Protein AF-A0A0F9K9B0-F1 (afdb_monomer_lite)

Secondary structure (DSSP, 8-state):
-PPPPHHHHHHHHSTT-TTHHHHHHHHHHHHHHSSPPPHHHHHHHHHTTGGGTT-S-SSSTTGGGTHHHHHHHHHHHH-HHHHHHHHTTSHHHHHHTT-PPPTTHHHHHHHHHHS-HHHHHHHHHHHTHHHHHHH-HHHHTTS-TT--HHHHHHHHHHHHHHHHHHS-TT--------

Organism: NCBI:txid412755

Structure (mmCIF, N/CA/C/O backbone):
data_AF-A0A0F9K9B0-F1
#
_entry.id   AF-A0A0F9K9B0-F1
#
loop_
_atom_site.group_PDB
_atom_site.id
_atom_site.type_symbol
_atom_site.label_atom_id
_atom_site.label_alt_id
_atom_site.label_comp_id
_atom_site.label_asym_id
_atom_site.label_entity_id
_atom_site.label_seq_id
_atom_site.pdbx_PDB_ins_code
_atom_site.Cartn_x
_atom_site.Cartn_y
_atom_site.Cartn_z
_atom_site.occupancy
_atom_site.B_iso_or_equiv
_atom_site.auth_seq_id
_atom_site.auth_comp_id
_atom_site.auth_asym_id
_atom_site.auth_atom_id
_atom_site.pdbx_PDB_model_num
ATOM 1 N N . MET A 1 1 ? -8.462 6.550 -30.188 1.00 41.06 1 MET A N 1
ATOM 2 C CA . MET A 1 1 ? -8.614 5.734 -28.962 1.00 41.06 1 MET A CA 1
ATOM 3 C C . MET A 1 1 ? -7.847 6.427 -27.851 1.00 41.06 1 MET A C 1
ATOM 5 O O . MET A 1 1 ? -6.660 6.661 -28.027 1.00 41.06 1 MET A O 1
ATOM 9 N N . GLY A 1 2 ? -8.513 6.859 -26.778 1.00 54.03 2 GLY A N 1
ATOM 10 C CA . GLY A 1 2 ? -7.826 7.525 -25.668 1.00 54.03 2 GLY A CA 1
ATOM 11 C C . GLY A 1 2 ? -6.887 6.548 -24.963 1.00 54.03 2 GLY A C 1
ATOM 12 O O . GLY A 1 2 ? -7.304 5.444 -24.620 1.00 54.03 2 GLY A O 1
ATOM 13 N N . VAL A 1 3 ? -5.626 6.935 -24.770 1.00 79.81 3 VAL A N 1
ATOM 14 C CA . VAL A 1 3 ? -4.674 6.150 -23.976 1.00 79.81 3 VAL A CA 1
ATOM 15 C C . VAL A 1 3 ? -5.216 6.063 -22.547 1.00 79.81 3 VAL A C 1
ATOM 17 O O . VAL A 1 3 ? -5.486 7.087 -21.918 1.00 79.81 3 VAL A O 1
ATOM 20 N N . MET A 1 4 ? -5.420 4.843 -22.044 1.00 86.12 4 MET A N 1
ATOM 21 C CA . MET A 1 4 ? -5.882 4.608 -20.674 1.00 86.12 4 MET A CA 1
ATOM 22 C C . MET A 1 4 ? -4.921 5.269 -19.674 1.00 86.12 4 MET A C 1
ATOM 24 O O . MET A 1 4 ? -3.704 5.126 -19.797 1.00 86.12 4 MET A O 1
ATOM 28 N N . ARG A 1 5 ? -5.457 5.995 -18.687 1.00 93.75 5 ARG A N 1
ATOM 29 C CA . ARG A 1 5 ? -4.660 6.671 -17.648 1.00 93.75 5 ARG A CA 1
ATOM 30 C C . ARG A 1 5 ? -3.983 5.650 -16.729 1.00 93.75 5 ARG A C 1
ATOM 32 O O . ARG A 1 5 ? -4.571 4.600 -16.464 1.00 93.75 5 ARG A O 1
ATOM 39 N N . ILE A 1 6 ? -2.790 5.964 -16.219 1.00 93.88 6 ILE A N 1
ATOM 40 C CA . ILE A 1 6 ? -1.994 5.048 -15.380 1.00 93.88 6 ILE A CA 1
ATOM 41 C C . ILE A 1 6 ? -2.754 4.575 -14.134 1.00 93.88 6 ILE A C 1
ATOM 43 O O . ILE A 1 6 ? -2.716 3.393 -13.807 1.00 93.88 6 ILE A O 1
ATOM 47 N N . GLY A 1 7 ? -3.568 5.441 -13.526 1.00 94.62 7 GLY A N 1
ATOM 48 C CA . GLY A 1 7 ? -4.415 5.079 -12.395 1.00 94.62 7 GLY A CA 1
ATOM 49 C C . GLY A 1 7 ? -5.512 4.054 -12.728 1.00 94.62 7 GLY A C 1
ATOM 50 O O . GLY A 1 7 ? -5.899 3.246 -11.891 1.00 94.62 7 GLY A O 1
ATOM 51 N N . THR A 1 8 ? -5.992 4.000 -13.974 1.00 96.12 8 THR A N 1
ATOM 52 C CA . THR A 1 8 ? -6.859 2.892 -14.417 1.00 96.12 8 THR A CA 1
ATOM 53 C C . THR A 1 8 ? -6.032 1.643 -14.716 1.00 96.12 8 THR A C 1
ATOM 55 O O . THR A 1 8 ? -6.436 0.542 -14.349 1.00 96.12 8 THR A O 1
ATOM 58 N N . LYS A 1 9 ? -4.855 1.800 -15.335 1.00 95.25 9 LYS A N 1
ATOM 59 C CA . LYS A 1 9 ? -3.951 0.681 -15.636 1.00 95.25 9 LYS A CA 1
ATOM 60 C C . LYS A 1 9 ? -3.543 -0.084 -14.373 1.00 95.25 9 LYS A C 1
ATOM 62 O O . LYS A 1 9 ? -3.598 -1.311 -14.390 1.00 95.25 9 LYS A O 1
ATOM 67 N N . THR A 1 10 ? -3.203 0.614 -13.282 1.00 95.19 10 THR A N 1
ATOM 68 C CA . THR A 1 10 ? -2.797 -0.037 -12.022 1.00 95.19 10 THR A CA 1
ATOM 69 C C . THR A 1 10 ? -3.897 -0.941 -11.456 1.00 95.19 10 THR A C 1
ATOM 71 O O . THR A 1 10 ? -3.626 -2.064 -11.036 1.00 95.19 10 THR A O 1
ATOM 74 N N . LEU A 1 11 ? -5.163 -0.521 -11.570 1.00 96.19 11 LEU A N 1
ATOM 75 C CA . LEU A 1 11 ? -6.321 -1.272 -11.078 1.00 96.19 11 LEU A CA 1
ATOM 76 C C . LEU A 1 11 ? -6.676 -2.489 -11.948 1.00 96.19 11 LEU A C 1
ATOM 78 O O . LEU A 1 11 ? -7.194 -3.484 -11.437 1.00 96.19 11 LEU A O 1
ATOM 82 N N . VAL A 1 12 ? -6.418 -2.434 -13.257 1.00 94.75 12 VAL A N 1
ATOM 83 C CA . VAL A 1 12 ? -6.780 -3.522 -14.183 1.00 94.75 12 VAL A CA 1
ATOM 84 C C . VAL A 1 12 ? -5.649 -4.541 -14.332 1.00 94.75 12 VAL A C 1
ATOM 86 O O . VAL A 1 12 ? -5.917 -5.742 -14.331 1.00 94.75 12 VAL A O 1
ATOM 89 N N . PHE A 1 13 ? -4.400 -4.086 -14.447 1.00 92.69 13 PHE A N 1
ATOM 90 C CA . PHE A 1 13 ? -3.245 -4.938 -14.748 1.00 92.69 13 PHE A CA 1
ATOM 91 C C . PHE A 1 13 ? -1.939 -4.507 -14.061 1.00 92.69 13 PHE A C 1
ATOM 93 O O . PHE A 1 13 ? -0.881 -4.925 -14.513 1.00 92.69 13 PHE A O 1
ATOM 100 N N . GLY A 1 14 ? -1.985 -3.710 -12.989 1.00 92.56 14 GLY A N 1
ATOM 101 C CA . GLY A 1 14 ? -0.789 -3.243 -12.277 1.00 92.56 14 GLY A CA 1
ATOM 102 C C . GLY A 1 14 ? -0.702 -3.651 -10.808 1.00 92.56 14 GLY A C 1
ATOM 103 O O . GLY A 1 14 ? -1.263 -4.666 -10.394 1.00 92.56 14 GLY A O 1
ATOM 104 N N . GLY A 1 15 ? 0.055 -2.878 -10.027 1.00 89.44 15 GLY A N 1
ATOM 105 C CA . GLY A 1 15 ? 0.361 -3.178 -8.625 1.00 89.44 15 GLY A CA 1
ATOM 106 C C . GLY A 1 15 ? -0.876 -3.232 -7.726 1.00 89.44 15 GLY A C 1
ATOM 107 O O . GLY A 1 15 ? -0.926 -4.059 -6.819 1.00 89.44 15 GLY A O 1
ATOM 108 N N . HIS A 1 16 ? -1.896 -2.428 -8.036 1.00 94.44 16 HIS A N 1
ATOM 109 C CA . HIS A 1 16 ? -3.140 -2.315 -7.267 1.00 94.44 16 HIS A CA 1
ATOM 110 C C . HIS A 1 16 ? -4.303 -3.084 -7.915 1.00 94.44 16 HIS A C 1
ATOM 112 O O . HIS A 1 16 ? -5.462 -2.672 -7.834 1.00 94.44 16 HIS A O 1
ATOM 118 N N . GLN A 1 17 ? -4.012 -4.195 -8.601 1.00 96.19 17 GLN A N 1
ATOM 119 C CA . GLN A 1 17 ? -5.027 -4.947 -9.335 1.00 96.19 17 GLN A CA 1
ATOM 120 C C . GLN A 1 17 ? -6.197 -5.358 -8.421 1.00 96.19 17 GLN A C 1
ATOM 122 O O . GLN A 1 17 ? -5.993 -5.968 -7.370 1.00 96.19 17 GLN A O 1
ATOM 127 N N . VAL A 1 18 ? -7.430 -5.057 -8.848 1.00 95.44 18 VAL A N 1
ATOM 128 C CA . VAL A 1 18 ? -8.651 -5.085 -8.008 1.00 95.44 18 VAL A CA 1
ATOM 129 C C . VAL A 1 18 ? -9.039 -6.445 -7.410 1.00 95.44 18 VAL A C 1
ATOM 131 O O . VAL A 1 18 ? -9.906 -6.492 -6.542 1.00 95.44 18 VAL A O 1
ATOM 134 N N . LEU A 1 19 ? -8.436 -7.549 -7.852 1.00 94.94 19 LEU A N 1
ATOM 135 C CA . LEU A 1 19 ? -8.651 -8.892 -7.300 1.00 94.94 19 LEU A CA 1
ATOM 136 C C . LEU A 1 19 ? -7.426 -9.380 -6.523 1.00 94.94 19 LEU A C 1
ATOM 138 O O . LEU A 1 19 ? -7.549 -9.834 -5.387 1.00 94.94 19 LEU A O 1
ATOM 142 N N . LEU A 1 20 ? -6.245 -9.292 -7.137 1.00 96.50 20 LEU A N 1
ATOM 143 C CA . LEU A 1 20 ? -5.003 -9.815 -6.582 1.00 96.50 20 LEU A CA 1
ATOM 144 C C . LEU A 1 20 ? -4.570 -9.012 -5.361 1.00 96.50 20 LEU A C 1
ATOM 146 O O . LEU A 1 20 ? -4.321 -9.606 -4.315 1.00 96.50 20 LEU A O 1
ATOM 150 N N . HIS A 1 21 ? -4.511 -7.684 -5.464 1.00 96.75 21 HIS A N 1
ATOM 151 C CA . HIS A 1 21 ? -4.016 -6.853 -4.368 1.00 96.75 21 HIS A CA 1
ATOM 152 C C . HIS A 1 21 ? -4.878 -7.009 -3.104 1.00 96.75 21 HIS A C 1
ATOM 154 O O . HIS A 1 21 ? -4.336 -7.449 -2.089 1.00 96.75 21 HIS A O 1
ATOM 160 N N . PRO A 1 22 ? -6.220 -6.850 -3.142 1.00 97.62 22 PRO A N 1
ATOM 161 C CA . PRO A 1 22 ? -7.063 -7.106 -1.972 1.00 97.62 22 PRO A CA 1
ATOM 162 C C . PRO A 1 22 ? -6.921 -8.513 -1.376 1.00 97.62 22 PRO A C 1
ATOM 164 O O . PRO A 1 22 ? -6.956 -8.667 -0.153 1.00 97.62 22 PRO A O 1
ATOM 167 N N . LEU A 1 23 ? -6.727 -9.543 -2.212 1.00 97.75 23 LEU A N 1
ATOM 168 C CA . LEU A 1 23 ? -6.485 -10.909 -1.744 1.00 97.75 23 LEU A CA 1
ATOM 169 C C . LEU A 1 23 ? -5.188 -10.988 -0.925 1.00 97.75 23 LEU A C 1
ATOM 171 O O . LEU A 1 23 ? -5.185 -11.536 0.181 1.00 97.75 23 LEU A O 1
ATOM 175 N N . PHE A 1 24 ? -4.092 -10.421 -1.435 1.00 97.62 24 PHE A N 1
ATOM 176 C CA . PHE A 1 24 ? -2.817 -10.396 -0.720 1.00 97.62 24 PHE A CA 1
ATOM 177 C C . PHE A 1 24 ? -2.857 -9.520 0.536 1.00 97.62 24 PHE A C 1
ATOM 179 O O . PHE A 1 24 ? -2.314 -9.933 1.561 1.00 97.62 24 PHE A O 1
ATOM 186 N N . VAL A 1 25 ? -3.561 -8.386 0.513 1.00 97.94 25 VAL A N 1
ATOM 187 C CA . VAL A 1 25 ? -3.783 -7.541 1.699 1.00 97.94 25 VAL A CA 1
ATOM 188 C C . VAL A 1 25 ? -4.590 -8.283 2.767 1.00 97.94 25 VAL A C 1
ATOM 190 O O . VAL A 1 25 ? -4.241 -8.240 3.946 1.00 97.94 25 VAL A O 1
ATOM 193 N N . GLY A 1 26 ? -5.619 -9.045 2.386 1.00 97.94 26 GLY A N 1
ATOM 194 C CA . GLY A 1 26 ? -6.365 -9.899 3.316 1.00 97.94 26 GLY A CA 1
ATOM 195 C C . GLY A 1 26 ? -5.500 -11.002 3.942 1.00 97.94 26 GLY A C 1
ATOM 196 O O . GLY A 1 26 ? -5.587 -11.263 5.145 1.00 97.94 26 GLY A O 1
ATOM 197 N N . MET A 1 27 ? -4.612 -11.622 3.157 1.00 97.56 27 MET A N 1
ATOM 198 C CA . MET A 1 27 ? -3.635 -12.589 3.675 1.00 97.56 27 MET A CA 1
ATOM 199 C C . MET A 1 27 ? -2.621 -11.937 4.622 1.00 97.56 27 MET A C 1
ATOM 201 O O . MET A 1 27 ? -2.297 -12.518 5.660 1.00 97.56 27 MET A O 1
ATOM 205 N N . ALA A 1 28 ? -2.138 -10.739 4.290 1.00 96.50 28 ALA A N 1
ATOM 206 C CA . ALA A 1 28 ? -1.248 -9.954 5.137 1.00 96.50 28 ALA A CA 1
ATOM 207 C C . ALA A 1 28 ? -1.918 -9.577 6.462 1.00 96.50 28 ALA A C 1
ATOM 209 O O . ALA A 1 28 ? -1.331 -9.785 7.521 1.00 96.50 28 ALA A O 1
ATOM 210 N N . TRP A 1 29 ? -3.171 -9.119 6.421 1.00 97.81 29 TRP A N 1
ATOM 211 C CA . TRP A 1 29 ? -3.969 -8.814 7.608 1.00 97.81 29 TRP A CA 1
ATOM 212 C C . TRP A 1 29 ? -4.051 -10.014 8.551 1.00 97.81 29 TRP A C 1
ATOM 214 O O . TRP A 1 29 ? -3.770 -9.890 9.741 1.00 97.81 29 TRP A O 1
ATOM 224 N N . ARG A 1 30 ? -4.371 -11.202 8.017 1.00 97.44 30 ARG A N 1
ATOM 225 C CA . ARG A 1 30 ? -4.439 -12.435 8.814 1.00 97.44 30 ARG A CA 1
ATOM 226 C C . ARG A 1 30 ? -3.100 -12.788 9.458 1.00 97.44 30 ARG A C 1
ATOM 228 O O . ARG A 1 30 ? -3.092 -13.260 10.591 1.00 97.44 30 ARG A O 1
ATOM 235 N N . ARG A 1 31 ? -1.986 -12.588 8.748 1.00 95.31 31 ARG A N 1
ATOM 236 C CA . ARG A 1 31 ? -0.641 -12.860 9.276 1.00 95.31 31 ARG A CA 1
ATOM 237 C C . ARG A 1 31 ? -0.232 -11.878 10.372 1.00 95.31 31 ARG A C 1
ATOM 239 O O . ARG A 1 31 ? 0.351 -12.316 11.351 1.00 95.31 31 ARG A O 1
ATOM 246 N N . LEU A 1 32 ? -0.553 -10.595 10.209 1.00 94.19 32 LEU A N 1
ATOM 247 C CA . LEU A 1 32 ? -0.156 -9.534 11.139 1.00 94.19 32 LEU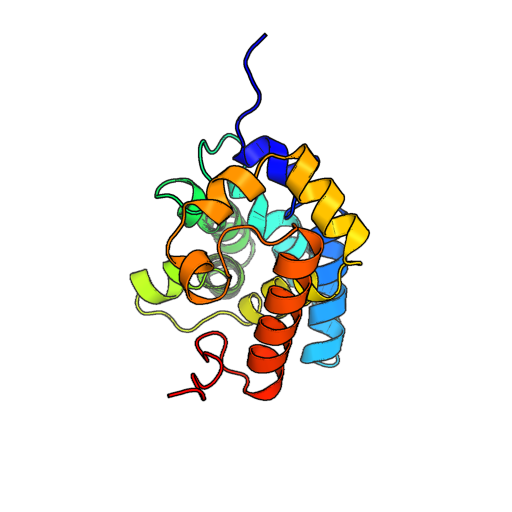 A CA 1
ATOM 248 C C . LEU A 1 32 ? -1.023 -9.484 12.398 1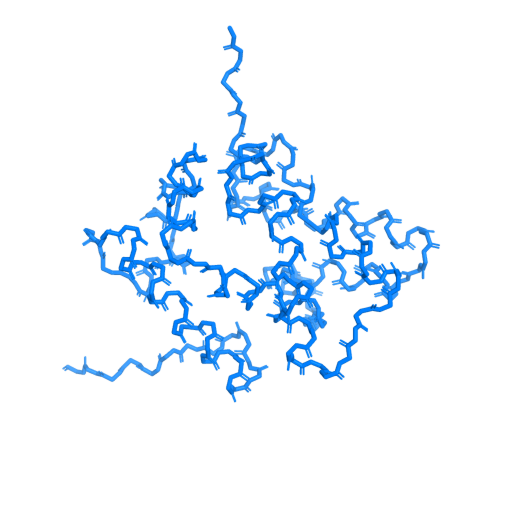.00 94.19 32 LEU A C 1
ATOM 250 O O . LEU A 1 32 ? -0.521 -9.211 13.481 1.00 94.19 32 LEU A O 1
ATOM 254 N N . TYR A 1 33 ? -2.327 -9.724 12.262 1.00 95.44 33 TYR A N 1
ATOM 255 C CA . TYR A 1 33 ? -3.286 -9.535 13.356 1.00 95.44 33 TYR A CA 1
ATOM 256 C C . TYR A 1 33 ? -3.867 -10.836 13.901 1.00 95.44 33 TYR A C 1
ATOM 258 O O . TYR A 1 33 ? -4.739 -10.794 14.766 1.00 95.44 33 TYR A O 1
ATOM 266 N N . HIS A 1 34 ? -3.421 -11.985 13.384 1.00 96.56 34 HIS A N 1
ATOM 267 C CA . HIS A 1 34 ? -3.859 -13.325 13.794 1.00 96.56 34 HIS A CA 1
ATOM 268 C C . HIS A 1 34 ? -5.385 -13.535 13.765 1.00 96.56 34 HIS A C 1
ATOM 270 O O . HIS A 1 34 ? -5.916 -14.447 14.394 1.00 96.56 34 HIS A O 1
ATOM 276 N N . CYS A 1 35 ? -6.103 -12.713 13.000 1.00 96.81 35 CYS A N 1
ATOM 277 C CA . CYS A 1 35 ? -7.548 -12.771 12.833 1.00 96.81 35 CYS A CA 1
ATOM 278 C C . CYS A 1 35 ? -7.936 -12.392 11.401 1.00 96.81 35 CYS A C 1
ATOM 280 O O . CYS A 1 35 ? -7.171 -11.757 10.674 1.00 96.81 35 CYS A O 1
ATOM 282 N N . LEU A 1 36 ? -9.128 -12.804 10.973 1.00 97.62 36 LEU A N 1
ATOM 283 C CA . LEU A 1 36 ? -9.673 -12.346 9.699 1.00 97.62 36 LEU A CA 1
ATOM 284 C C . LEU A 1 36 ? -10.206 -10.912 9.845 1.00 97.62 36 LEU A C 1
ATOM 286 O O . LEU A 1 36 ? -10.753 -10.585 10.903 1.00 97.62 36 LEU A O 1
ATOM 290 N N . PRO A 1 37 ? -10.106 -10.070 8.799 1.00 97.69 37 PRO A N 1
ATOM 291 C CA . PRO A 1 37 ? -10.833 -8.809 8.777 1.00 97.69 37 PRO A CA 1
ATOM 292 C C . PRO A 1 37 ? -12.333 -9.081 8.943 1.00 97.69 37 PRO A C 1
ATOM 294 O O . PRO A 1 37 ? -12.866 -10.035 8.376 1.00 97.69 37 PRO A O 1
ATOM 297 N N . SER A 1 38 ? -13.041 -8.232 9.681 1.00 98.31 38 SER A N 1
ATOM 298 C CA . SER A 1 38 ? -14.507 -8.235 9.680 1.00 98.31 38 SER A CA 1
ATOM 299 C C . SER A 1 38 ? -15.050 -7.985 8.270 1.00 98.31 38 SER A C 1
ATOM 301 O O . SER A 1 38 ? -14.373 -7.389 7.437 1.00 98.31 38 SER A O 1
ATOM 303 N N . TRP A 1 39 ? -16.306 -8.347 7.996 1.00 98.12 39 TRP A N 1
ATOM 304 C CA . TRP A 1 39 ? -16.902 -8.140 6.666 1.00 98.12 39 TRP A CA 1
ATOM 305 C C . TRP A 1 39 ? -16.834 -6.674 6.187 1.00 98.12 39 TRP A C 1
ATOM 307 O O . TRP A 1 39 ? -16.661 -6.415 4.999 1.00 98.12 39 TRP A O 1
ATOM 317 N N . ARG A 1 40 ? -16.901 -5.698 7.106 1.00 98.50 40 ARG A N 1
ATOM 318 C CA . ARG A 1 40 ? -16.732 -4.269 6.784 1.00 98.50 40 ARG A CA 1
ATOM 319 C C . ARG A 1 40 ? -15.282 -3.923 6.447 1.00 98.50 40 ARG A C 1
ATOM 321 O O . ARG A 1 40 ? -15.040 -3.155 5.525 1.00 98.50 40 ARG A O 1
ATOM 328 N N . GLU A 1 41 ? -14.321 -4.493 7.175 1.00 98.56 41 GLU A N 1
ATOM 329 C CA . GLU A 1 41 ? -12.894 -4.339 6.866 1.00 98.56 41 GLU A CA 1
ATOM 330 C C . GLU A 1 41 ? -12.540 -5.022 5.539 1.00 98.56 41 GLU A C 1
ATOM 332 O O . GLU A 1 41 ? -11.768 -4.457 4.774 1.00 98.56 41 GLU A O 1
ATOM 337 N N . MET A 1 42 ? -13.161 -6.159 5.203 1.00 98.44 42 MET A N 1
ATOM 338 C CA . MET A 1 42 ? -13.018 -6.788 3.884 1.00 98.44 42 MET A CA 1
ATOM 339 C C . MET A 1 42 ? -13.478 -5.854 2.760 1.00 98.44 42 MET A C 1
ATOM 341 O O . MET A 1 42 ? -12.781 -5.728 1.758 1.00 98.44 42 MET A O 1
ATOM 345 N N . VAL A 1 43 ? -14.604 -5.147 2.930 1.00 98.56 43 VAL A N 1
ATOM 346 C CA . VAL A 1 43 ? -15.036 -4.129 1.956 1.00 98.56 43 VAL A CA 1
ATOM 347 C C . VAL A 1 43 ? -14.038 -2.977 1.888 1.00 98.56 43 VAL A C 1
ATOM 349 O O . VAL A 1 43 ? -13.694 -2.554 0.789 1.00 98.56 43 VAL A O 1
ATOM 352 N N . CYS A 1 44 ? -13.537 -2.487 3.027 1.00 98.62 44 CYS A N 1
ATOM 353 C CA . CYS A 1 44 ? -12.493 -1.460 3.044 1.00 98.62 44 CYS A CA 1
ATOM 354 C C . CYS A 1 44 ? -11.248 -1.901 2.264 1.00 98.62 44 CYS A C 1
ATOM 356 O O . CYS A 1 44 ? -10.788 -1.146 1.417 1.00 98.62 44 CYS A O 1
ATOM 358 N N . ILE A 1 45 ? -10.757 -3.121 2.493 1.00 98.56 45 ILE A N 1
ATOM 359 C CA . ILE A 1 45 ? -9.626 -3.710 1.763 1.00 98.56 45 ILE A CA 1
ATOM 360 C C . ILE A 1 45 ? -9.941 -3.820 0.268 1.00 98.56 45 ILE A C 1
ATOM 362 O O . ILE A 1 45 ? -9.111 -3.466 -0.559 1.00 98.56 45 ILE A O 1
ATOM 366 N N . ALA A 1 46 ? -11.140 -4.263 -0.108 1.00 98.31 46 ALA A N 1
ATOM 367 C CA . ALA A 1 46 ? -11.490 -4.447 -1.514 1.00 98.31 46 ALA A CA 1
ATOM 368 C C . ALA A 1 46 ? -11.446 -3.143 -2.323 1.00 98.31 46 ALA A C 1
ATOM 370 O O . ALA A 1 46 ? -11.064 -3.170 -3.490 1.00 98.31 46 ALA A O 1
ATOM 371 N N . ILE A 1 47 ? -11.832 -2.015 -1.715 1.00 98.38 47 ILE A N 1
ATOM 372 C CA . ILE A 1 47 ? -12.039 -0.757 -2.445 1.00 98.38 47 ILE A CA 1
ATOM 373 C C . ILE A 1 47 ? -11.030 0.350 -2.120 1.00 98.38 47 ILE A C 1
ATOM 375 O O . ILE A 1 47 ? -11.146 1.423 -2.711 1.00 98.38 47 ILE A O 1
ATOM 379 N N . HIS A 1 48 ? -10.087 0.141 -1.188 1.00 98.38 48 HIS A N 1
ATOM 380 C CA . HIS A 1 48 ? -9.215 1.215 -0.679 1.00 98.38 48 HIS A CA 1
ATOM 381 C C . HIS A 1 48 ? -8.463 1.982 -1.778 1.00 98.38 48 HIS A C 1
ATOM 383 O O . HIS A 1 48 ? -8.373 3.207 -1.692 1.00 98.38 48 HIS A O 1
ATOM 389 N N . ASP A 1 49 ? -8.057 1.287 -2.842 1.00 97.81 49 ASP A N 1
ATOM 390 C CA . ASP A 1 49 ? -7.297 1.846 -3.966 1.00 97.81 49 ASP A CA 1
ATOM 391 C C . ASP A 1 49 ? -8.137 2.263 -5.173 1.00 97.81 49 ASP A C 1
ATOM 393 O O . ASP A 1 49 ? -7.621 2.843 -6.127 1.00 97.81 49 ASP A O 1
ATOM 397 N N . TRP A 1 50 ? -9.454 2.039 -5.167 1.00 98.06 50 TRP A N 1
ATOM 398 C CA . TRP A 1 50 ? -10.294 2.332 -6.340 1.00 98.06 50 TRP A CA 1
ATOM 399 C C . TRP A 1 50 ? -10.317 3.821 -6.712 1.00 98.06 50 TRP A C 1
ATOM 401 O O . TRP A 1 50 ? -10.677 4.178 -7.834 1.00 98.06 50 TRP A O 1
ATOM 411 N N . GLY A 1 51 ? -9.894 4.703 -5.801 1.00 97.25 51 GLY A N 1
ATOM 412 C CA . GLY A 1 51 ? -9.699 6.121 -6.088 1.00 97.25 51 GLY A CA 1
ATOM 413 C C . GLY A 1 51 ? -8.571 6.427 -7.080 1.00 97.25 51 GLY A C 1
ATOM 414 O O . GLY A 1 51 ? -8.486 7.571 -7.528 1.00 97.25 51 GLY A O 1
ATOM 415 N N . TYR A 1 52 ? -7.755 5.438 -7.469 1.00 97.38 52 TYR A N 1
ATOM 416 C CA . TYR A 1 52 ? -6.819 5.560 -8.588 1.00 97.38 52 TYR A CA 1
ATOM 417 C C . TYR A 1 52 ? -7.513 5.651 -9.948 1.00 97.38 52 TYR A C 1
ATOM 419 O O . TYR A 1 52 ? -6.908 6.113 -10.913 1.00 97.38 52 TYR A O 1
ATOM 427 N N . TRP A 1 53 ? -8.784 5.262 -10.061 1.00 97.12 53 TRP A N 1
ATOM 428 C CA . TRP A 1 53 ? -9.463 5.229 -11.351 1.00 97.12 53 TRP A CA 1
ATOM 429 C C . TRP A 1 53 ? -9.410 6.582 -12.078 1.00 97.12 53 TRP A C 1
ATOM 431 O O . TRP A 1 53 ? -9.906 7.598 -11.589 1.00 97.12 53 TRP A O 1
ATOM 441 N N . GLY A 1 54 ? -8.816 6.590 -13.275 1.00 95.25 54 GLY A N 1
ATOM 442 C CA . GLY A 1 54 ? -8.677 7.783 -14.111 1.00 95.25 54 GLY A CA 1
ATOM 443 C C . GLY A 1 54 ? -7.569 8.756 -13.692 1.00 95.25 54 GLY A C 1
ATOM 444 O O . GLY A 1 54 ? -7.399 9.773 -14.364 1.00 95.25 54 GLY A O 1
ATOM 445 N N . LYS A 1 55 ? -6.799 8.465 -12.635 1.00 95.50 55 LYS A N 1
ATOM 446 C CA . LYS A 1 55 ? -5.705 9.329 -12.172 1.00 95.50 55 LYS A CA 1
ATOM 447 C C . LYS A 1 55 ? -4.533 9.343 -13.162 1.00 95.50 55 LYS A C 1
ATOM 449 O O . LYS A 1 55 ? -4.206 8.292 -13.725 1.00 95.50 55 LYS A O 1
ATOM 454 N N . PRO A 1 56 ? -3.922 10.515 -13.420 1.00 94.50 56 PRO A N 1
ATOM 455 C CA . PRO A 1 56 ? -2.817 10.633 -14.367 1.00 94.50 56 PRO A CA 1
ATOM 456 C C . PRO A 1 56 ? -1.464 10.190 -13.794 1.00 94.50 56 PRO A C 1
ATOM 458 O O . PRO A 1 56 ? -0.543 10.007 -14.582 1.00 94.50 56 PRO A O 1
ATOM 461 N N . ASP A 1 57 ? -1.380 9.978 -12.481 1.00 92.88 57 ASP A N 1
ATOM 462 C CA . ASP A 1 57 ? -0.188 9.600 -11.717 1.00 92.88 57 ASP A CA 1
ATOM 463 C C . ASP A 1 57 ? -0.571 8.665 -10.549 1.00 92.88 57 ASP A C 1
ATOM 465 O O . ASP A 1 57 ? -1.745 8.611 -10.155 1.00 92.88 57 ASP A O 1
ATOM 469 N N . ILE A 1 58 ? 0.399 7.907 -10.026 1.00 90.81 58 ILE A N 1
ATOM 470 C CA . ILE A 1 58 ? 0.235 7.024 -8.858 1.00 90.81 58 ILE A CA 1
ATOM 471 C C . ILE A 1 58 ? 0.742 7.688 -7.576 1.00 90.81 58 ILE A C 1
ATOM 473 O O . ILE A 1 58 ? 0.075 7.629 -6.541 1.00 90.81 58 ILE A O 1
ATOM 477 N N . ASP A 1 59 ? 1.901 8.334 -7.649 1.00 86.62 59 ASP A N 1
ATOM 478 C CA . ASP A 1 59 ? 2.622 8.929 -6.524 1.00 86.62 59 ASP A CA 1
ATOM 479 C C . ASP A 1 59 ? 2.772 10.452 -6.622 1.00 86.62 59 ASP A C 1
ATOM 481 O O . ASP A 1 59 ? 3.468 11.044 -5.787 1.00 86.62 59 ASP A O 1
ATOM 485 N N . GLY A 1 60 ? 2.147 11.074 -7.623 1.00 87.88 60 GLY A N 1
ATOM 486 C CA . GLY A 1 60 ? 2.001 12.521 -7.733 1.00 87.88 60 GLY A CA 1
ATOM 487 C C . GLY A 1 60 ? 0.794 13.057 -6.954 1.00 87.88 60 GLY A C 1
ATOM 488 O O . GLY A 1 60 ? 0.106 12.343 -6.220 1.00 87.88 60 GLY A O 1
ATOM 489 N N . GLU A 1 61 ? 0.518 14.350 -7.127 1.00 90.44 61 GLU A N 1
ATOM 490 C CA . GLU A 1 61 ? -0.489 15.075 -6.341 1.00 90.44 61 GLU A CA 1
ATOM 491 C C . GLU A 1 61 ? -1.901 14.471 -6.447 1.00 90.44 61 GLU A C 1
ATOM 493 O O . GLU A 1 61 ? -2.672 14.497 -5.480 1.00 90.44 61 GLU A O 1
ATOM 498 N N . GLN A 1 62 ? -2.280 13.931 -7.613 1.00 92.31 62 GLN A N 1
ATOM 499 C CA . GLN A 1 62 ? -3.624 13.386 -7.801 1.00 92.31 62 GLN A CA 1
ATOM 500 C C . GLN A 1 62 ? -3.733 11.938 -7.331 1.00 92.31 62 GLN A C 1
ATOM 502 O O . GLN A 1 62 ? -4.792 11.567 -6.800 1.00 92.31 62 GLN A O 1
ATOM 507 N N . GLY A 1 63 ? -2.690 11.139 -7.551 1.00 91.50 63 GLY A N 1
ATOM 508 C CA . GLY A 1 63 ? -2.569 9.745 -7.142 1.00 91.50 63 GLY A CA 1
ATOM 509 C C . GLY A 1 63 ? -2.505 9.601 -5.627 1.00 91.50 63 GLY A C 1
ATOM 510 O O . GLY A 1 63 ? -3.200 8.759 -5.065 1.00 91.50 63 GLY A O 1
ATOM 511 N N . GLU A 1 64 ? -1.821 10.506 -4.926 1.00 92.69 64 GLU A N 1
ATOM 512 C CA . GLU A 1 64 ? -1.768 10.533 -3.455 1.00 92.69 64 GLU A CA 1
ATOM 513 C C . GLU A 1 64 ? -3.146 10.697 -2.788 1.00 92.69 64 GLU A C 1
ATOM 515 O O . GLU A 1 64 ? -3.335 10.321 -1.629 1.00 92.69 64 GLU A O 1
ATOM 520 N N . GLN A 1 65 ? -4.136 11.215 -3.521 1.00 94.50 65 GLN A N 1
ATOM 521 C CA . GLN A 1 65 ? -5.511 11.378 -3.045 1.00 94.50 65 GLN A CA 1
ATOM 522 C C . GLN A 1 65 ? -6.399 10.141 -3.260 1.00 94.50 65 GLN A C 1
ATOM 524 O O . GLN A 1 65 ? -7.581 10.188 -2.899 1.00 94.50 65 GLN A O 1
ATOM 529 N N . HIS A 1 66 ? -5.880 9.038 -3.816 1.00 96.50 66 HIS A N 1
ATOM 530 C CA . HIS A 1 66 ? -6.651 7.806 -4.036 1.00 96.50 66 HIS A CA 1
ATOM 531 C C . HIS A 1 66 ? -7.438 7.305 -2.804 1.00 96.50 66 HIS A C 1
ATOM 533 O O . HIS A 1 66 ? -8.582 6.877 -3.005 1.00 96.50 66 HIS A O 1
ATOM 539 N N . PRO A 1 67 ? -6.971 7.429 -1.536 1.00 97.75 67 PRO A N 1
ATOM 540 C CA . PRO A 1 67 ? -7.719 6.881 -0.404 1.00 97.75 67 PRO A CA 1
ATOM 541 C C . PRO A 1 67 ? -9.062 7.589 -0.196 1.00 97.75 67 PRO A C 1
ATOM 543 O O . PRO A 1 67 ? -10.019 7.015 0.328 1.00 97.75 67 PRO A O 1
ATOM 546 N N . MET A 1 68 ? -9.156 8.860 -0.607 1.00 97.94 68 MET A N 1
ATOM 547 C CA . MET A 1 68 ? -10.257 9.751 -0.244 1.00 97.94 68 MET A CA 1
ATOM 548 C C . MET A 1 68 ? -11.600 9.304 -0.809 1.00 97.94 68 MET A C 1
ATOM 550 O O . MET A 1 68 ? -12.630 9.498 -0.160 1.00 97.94 68 MET A O 1
ATOM 554 N N . TRP A 1 69 ? -11.621 8.717 -2.008 1.00 98.12 69 TRP A N 1
ATOM 555 C CA . TRP A 1 69 ? -12.870 8.245 -2.605 1.00 98.12 69 TRP A CA 1
ATOM 556 C C . TRP A 1 69 ? -13.497 7.137 -1.754 1.00 98.12 69 TRP A C 1
ATOM 558 O O . TRP A 1 69 ? -14.668 7.229 -1.367 1.00 98.12 69 TRP A O 1
ATOM 568 N N . ALA A 1 70 ? -12.695 6.130 -1.409 1.00 98.19 70 ALA A N 1
ATOM 569 C CA . ALA A 1 70 ? -13.127 4.985 -0.627 1.00 98.19 70 ALA A CA 1
ATOM 570 C C . ALA A 1 70 ? -13.428 5.389 0.820 1.00 98.19 70 ALA A C 1
ATOM 572 O O . ALA A 1 70 ? -14.516 5.091 1.318 1.00 98.19 70 ALA A O 1
ATOM 573 N N . ALA A 1 71 ? -12.541 6.165 1.453 1.00 98.44 71 ALA A N 1
ATOM 574 C CA . ALA A 1 71 ? -12.723 6.690 2.805 1.00 98.44 71 ALA A CA 1
ATOM 575 C C . ALA A 1 71 ? -14.044 7.452 2.960 1.00 98.44 71 ALA A C 1
ATOM 577 O O . ALA A 1 71 ? -14.818 7.171 3.877 1.00 98.44 71 ALA A O 1
ATOM 578 N N . LYS A 1 72 ? -14.373 8.356 2.026 1.00 98.50 72 LYS A N 1
ATOM 579 C CA . LYS A 1 72 ? -15.648 9.095 2.041 1.00 98.50 72 LYS A CA 1
ATOM 580 C C . LYS A 1 72 ? -16.869 8.187 1.888 1.00 98.50 72 LYS A C 1
ATOM 582 O O . LYS A 1 72 ? -17.941 8.545 2.374 1.00 98.50 72 LYS A O 1
ATOM 587 N N . LYS A 1 73 ? -16.771 7.060 1.175 1.00 98.56 73 LYS A N 1
ATOM 588 C CA . LYS A 1 73 ? -17.885 6.104 1.042 1.00 98.56 73 LYS A CA 1
ATOM 589 C C . LYS A 1 73 ? -18.074 5.292 2.316 1.00 98.56 73 LYS A C 1
ATOM 591 O O . LYS A 1 73 ? -19.149 5.348 2.904 1.00 98.56 73 LYS A O 1
ATOM 596 N N . VAL A 1 74 ? -17.028 4.619 2.791 1.00 98.56 74 VAL A N 1
ATOM 597 C CA . VAL A 1 74 ? -17.123 3.777 3.996 1.00 98.56 74 VAL A CA 1
ATOM 598 C C . VAL A 1 74 ? -17.362 4.605 5.259 1.00 98.56 74 VAL A C 1
ATOM 600 O O . VAL A 1 7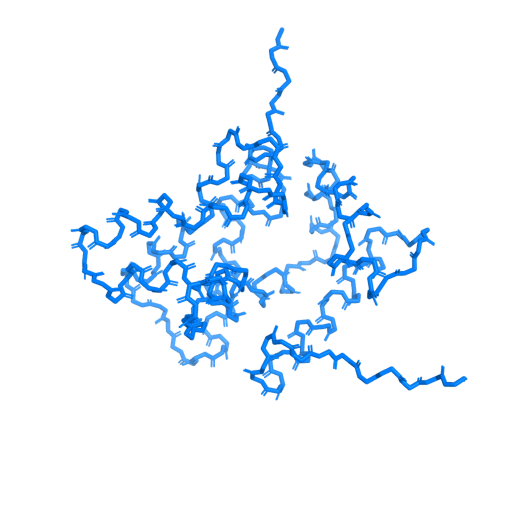4 ? -18.052 4.151 6.167 1.00 98.56 74 VAL A O 1
ATOM 603 N N . GLY A 1 75 ? -16.875 5.849 5.293 1.00 98.50 75 GLY A N 1
ATOM 604 C CA . GLY A 1 75 ? -17.168 6.812 6.350 1.00 98.50 75 GLY A CA 1
ATOM 605 C C . GLY A 1 75 ? -18.647 7.181 6.419 1.00 98.50 75 GLY A C 1
ATOM 606 O O . GLY A 1 75 ? -19.207 7.247 7.509 1.00 98.50 75 GLY A O 1
ATOM 607 N N . ARG A 1 76 ? -19.307 7.345 5.265 1.00 98.38 76 ARG A N 1
ATOM 608 C CA . ARG A 1 76 ? -20.763 7.555 5.198 1.00 98.38 76 ARG A CA 1
ATOM 609 C C . ARG A 1 76 ? -21.551 6.312 5.601 1.00 98.38 76 ARG A C 1
ATOM 611 O O . ARG A 1 76 ? -22.597 6.445 6.219 1.00 98.38 76 ARG A O 1
ATOM 618 N N . TRP A 1 77 ? -21.068 5.120 5.257 1.00 98.44 77 TRP A N 1
ATOM 619 C CA . TRP A 1 77 ? -21.772 3.872 5.564 1.00 98.44 77 TRP A CA 1
ATOM 620 C C . TRP A 1 77 ? -21.643 3.451 7.028 1.00 98.44 77 TRP A C 1
ATOM 622 O O . TRP A 1 77 ? -22.612 2.970 7.609 1.00 98.44 77 TRP A O 1
ATOM 632 N N . TRP A 1 78 ? -20.458 3.606 7.626 1.00 98.44 78 TRP A N 1
ATOM 633 C CA . TRP A 1 78 ? -20.129 2.992 8.919 1.00 98.44 78 TRP A CA 1
ATOM 634 C C . TRP A 1 78 ? -19.389 3.917 9.896 1.00 98.44 78 TRP A C 1
ATOM 636 O O . TRP A 1 78 ? -18.959 3.466 10.960 1.00 98.44 78 TRP A O 1
ATOM 646 N N . GLY A 1 79 ? -19.242 5.198 9.562 1.00 98.12 79 GLY A N 1
ATOM 647 C CA . GLY A 1 79 ? -18.705 6.226 10.450 1.00 98.12 79 GLY A CA 1
ATOM 648 C C . GLY A 1 79 ? -17.185 6.403 10.406 1.00 98.12 79 GLY A C 1
ATOM 649 O O . GLY A 1 79 ? -16.450 5.743 9.663 1.00 98.12 79 GLY A O 1
ATOM 650 N N . ALA A 1 80 ? -16.708 7.320 11.252 1.00 97.81 80 ALA A N 1
ATOM 651 C CA . ALA A 1 80 ? -15.334 7.828 11.252 1.00 97.81 80 ALA A CA 1
ATOM 652 C C . ALA A 1 80 ? -14.259 6.741 11.411 1.00 97.81 80 ALA A C 1
ATOM 654 O O . ALA A 1 80 ? -13.179 6.856 10.838 1.00 97.81 80 ALA A O 1
ATOM 655 N N . ARG A 1 81 ? -14.558 5.643 12.121 1.00 97.94 81 ARG A N 1
ATOM 656 C CA . ARG A 1 81 ? -13.622 4.517 12.269 1.00 97.94 81 ARG A CA 1
ATOM 657 C C . ARG A 1 81 ? -13.185 3.953 10.916 1.00 97.94 81 ARG A C 1
ATOM 659 O O . ARG A 1 81 ? -12.001 3.708 10.712 1.00 97.94 81 ARG A O 1
ATOM 666 N N . TYR A 1 82 ? -14.131 3.752 10.001 1.00 98.50 82 TYR A N 1
ATOM 667 C CA . TYR A 1 82 ? -13.855 3.176 8.684 1.00 98.50 82 TYR A CA 1
ATOM 668 C C . TYR A 1 82 ? -13.316 4.211 7.705 1.00 98.50 82 TYR A C 1
ATOM 670 O O . TYR A 1 82 ? -12.485 3.873 6.866 1.00 98.50 82 TYR A O 1
ATOM 678 N N . TYR A 1 83 ? -13.727 5.475 7.855 1.00 98.56 83 TYR A N 1
ATOM 679 C CA . TYR A 1 83 ? -13.068 6.581 7.168 1.00 98.56 83 TYR A CA 1
ATOM 680 C C . TYR A 1 83 ? -11.569 6.579 7.481 1.00 98.56 83 TYR A C 1
ATOM 682 O O . TYR A 1 83 ? -10.767 6.486 6.562 1.00 98.56 83 TYR A O 1
ATOM 690 N N . ASN A 1 84 ? -11.197 6.596 8.765 1.00 98.38 84 ASN A N 1
ATOM 691 C CA . ASN A 1 84 ? -9.802 6.629 9.204 1.00 98.38 84 ASN A CA 1
ATOM 692 C C . ASN A 1 84 ? -9.047 5.364 8.786 1.00 98.38 84 ASN A C 1
ATOM 694 O O . ASN A 1 84 ? -7.886 5.450 8.393 1.00 98.38 84 ASN A O 1
ATOM 698 N N . LEU A 1 85 ? -9.711 4.200 8.834 1.00 98.56 85 LEU A N 1
ATOM 699 C CA . LEU A 1 85 ? -9.145 2.936 8.365 1.00 98.56 85 LEU A CA 1
ATOM 700 C C . LEU A 1 85 ? -8.651 3.043 6.919 1.00 98.56 85 LEU A C 1
ATOM 702 O O . LEU A 1 85 ? -7.544 2.607 6.621 1.00 98.56 85 LEU A O 1
ATOM 706 N N . VAL A 1 86 ? -9.462 3.631 6.040 1.00 98.50 86 VAL A N 1
ATOM 707 C CA . VAL A 1 86 ? -9.135 3.745 4.618 1.00 98.50 86 VAL A CA 1
ATOM 708 C C . VAL A 1 86 ? -8.304 4.987 4.322 1.00 98.50 86 VAL A C 1
ATOM 710 O O . VAL A 1 86 ? -7.340 4.877 3.590 1.00 98.50 86 VAL A O 1
ATOM 713 N N . ALA A 1 87 ? -8.602 6.159 4.875 1.00 98.06 87 ALA A N 1
ATOM 714 C CA . ALA A 1 87 ? -7.855 7.380 4.570 1.00 98.06 87 ALA A CA 1
ATOM 715 C C . ALA A 1 87 ? -6.379 7.242 4.971 1.00 98.06 87 ALA A C 1
ATOM 717 O O . ALA A 1 87 ? -5.476 7.467 4.169 1.00 98.06 87 ALA A O 1
ATOM 718 N N . TYR A 1 88 ? -6.135 6.777 6.194 1.00 97.50 88 TYR A N 1
ATOM 719 C CA . TYR A 1 88 ? -4.803 6.783 6.791 1.00 97.50 88 TYR A CA 1
ATOM 720 C C . TYR A 1 88 ? -4.052 5.461 6.612 1.00 97.50 88 TYR A C 1
ATOM 722 O O . TYR A 1 88 ? -3.091 5.197 7.330 1.00 97.50 88 TYR A O 1
ATOM 730 N N . HIS A 1 89 ? -4.458 4.634 5.638 1.00 96.31 89 HIS A N 1
ATOM 731 C CA . HIS A 1 89 ? -3.581 3.577 5.125 1.00 96.31 89 HIS A CA 1
ATOM 732 C C . HIS A 1 89 ? -2.438 4.181 4.282 1.00 96.31 89 HIS A C 1
ATOM 734 O O . HIS A 1 89 ? -1.336 3.638 4.240 1.00 96.31 89 HIS A O 1
ATOM 740 N N . SER A 1 90 ? -2.689 5.334 3.644 1.00 94.19 90 SER A N 1
ATOM 741 C CA . SER A 1 90 ? -1.671 6.103 2.934 1.00 94.19 90 SER A CA 1
ATOM 742 C C . SER A 1 90 ? -0.804 6.865 3.926 1.00 94.19 90 SER A C 1
ATOM 744 O O . SER A 1 90 ? -1.273 7.745 4.653 1.00 94.19 90 SER A O 1
ATOM 746 N N . ARG A 1 91 ? 0.495 6.562 3.901 1.00 90.75 91 ARG A N 1
ATOM 747 C CA . ARG A 1 91 ? 1.511 7.257 4.699 1.00 90.75 91 ARG A CA 1
ATOM 748 C C . ARG A 1 91 ? 1.541 8.754 4.434 1.00 90.75 91 ARG A C 1
ATOM 750 O O . ARG A 1 91 ? 1.590 9.543 5.373 1.00 90.75 91 ARG A O 1
ATOM 757 N N . PHE A 1 92 ? 1.479 9.142 3.163 1.00 89.56 92 PHE A N 1
ATOM 758 C CA . PHE A 1 92 ? 1.500 10.547 2.776 1.00 89.56 92 PHE A CA 1
ATOM 759 C C . PHE A 1 92 ? 0.312 11.306 3.373 1.00 89.56 92 PHE A C 1
ATOM 761 O O . PHE A 1 92 ? 0.503 12.331 4.022 1.00 89.56 92 PHE A O 1
ATOM 768 N N . LEU A 1 93 ? -0.901 10.769 3.214 1.00 93.00 93 LEU A N 1
ATOM 769 C CA . LEU A 1 93 ? -2.109 11.426 3.706 1.00 93.00 93 LEU A CA 1
ATOM 770 C C . LEU A 1 93 ? -2.138 11.491 5.238 1.00 93.00 93 LEU A C 1
ATOM 772 O O . LEU A 1 93 ? -2.484 12.525 5.796 1.00 93.00 93 LEU A O 1
ATOM 776 N N . ALA A 1 94 ? -1.714 10.423 5.919 1.00 93.94 94 ALA A N 1
ATOM 777 C CA . ALA A 1 94 ? -1.591 10.414 7.375 1.00 93.94 94 ALA A CA 1
ATOM 778 C C . ALA A 1 94 ? -0.601 11.474 7.881 1.00 93.94 94 ALA A C 1
ATOM 780 O O . ALA A 1 94 ? -0.915 12.206 8.814 1.00 93.94 94 ALA A O 1
ATOM 781 N N . ARG A 1 95 ? 0.558 11.621 7.224 1.00 92.12 95 ARG A N 1
ATOM 782 C CA . ARG A 1 95 ? 1.541 12.661 7.558 1.00 92.12 95 ARG A CA 1
ATOM 783 C C . ARG A 1 95 ? 1.016 14.068 7.275 1.00 92.12 95 ARG A C 1
ATOM 785 O O . ARG A 1 95 ? 1.254 14.967 8.072 1.00 92.12 95 ARG A O 1
ATOM 792 N N . LYS A 1 96 ? 0.318 14.261 6.154 1.00 92.12 96 LYS A N 1
ATOM 793 C CA . LYS A 1 96 ? -0.270 15.551 5.765 1.00 92.12 96 LYS A CA 1
ATOM 794 C C . LYS A 1 96 ? -1.335 16.025 6.755 1.00 92.12 96 LYS A C 1
ATOM 796 O O . LYS A 1 96 ? -1.377 17.208 7.071 1.00 92.12 96 LYS A O 1
ATOM 801 N N . ASP A 1 97 ? -2.170 15.108 7.234 1.00 94.50 97 ASP A N 1
ATOM 802 C CA . ASP A 1 97 ? -3.288 15.409 8.134 1.00 94.50 97 ASP A CA 1
ATOM 803 C C . ASP A 1 97 ? -2.908 15.333 9.628 1.00 94.50 97 ASP A C 1
ATOM 805 O O . ASP A 1 97 ? -3.786 15.468 10.483 1.00 94.50 97 ASP A O 1
ATOM 809 N N . ASP A 1 98 ? -1.632 15.078 9.944 1.00 95.06 98 ASP A N 1
ATOM 810 C CA . ASP A 1 98 ? -1.130 14.823 11.303 1.00 95.06 98 ASP A CA 1
ATOM 811 C C . ASP A 1 98 ? -1.955 13.748 12.041 1.00 95.06 98 ASP A C 1
ATOM 813 O O . ASP A 1 98 ? -2.497 13.934 13.136 1.00 95.06 98 ASP A O 1
ATOM 817 N N . LYS A 1 99 ? -2.137 12.602 11.376 1.00 95.81 99 LYS A N 1
ATOM 818 C CA . LYS A 1 99 ? -2.891 11.454 11.887 1.00 95.81 99 LYS A CA 1
ATOM 819 C C . LYS A 1 99 ? -2.016 10.216 12.021 1.00 95.81 99 LYS A C 1
ATOM 821 O O . LYS A 1 99 ? -1.119 9.994 11.207 1.00 95.81 99 LYS A O 1
ATOM 826 N N . PRO A 1 100 ? -2.309 9.350 13.009 1.00 94.69 100 PRO A N 1
ATOM 827 C CA . PRO A 1 100 ? -1.666 8.052 13.083 1.00 94.69 100 PRO A CA 1
ATOM 828 C C . PRO A 1 100 ? -2.056 7.202 11.874 1.00 94.69 100 PRO A C 1
ATOM 830 O O . PRO A 1 100 ? -3.178 7.284 11.362 1.00 94.69 100 PRO A O 1
ATOM 833 N N . LEU A 1 101 ? -1.133 6.339 11.457 1.00 95.88 101 LEU A N 1
ATOM 834 C CA . LEU A 1 101 ? -1.410 5.365 10.414 1.00 95.88 101 LEU A CA 1
ATOM 835 C C . LEU A 1 101 ? -2.502 4.406 10.858 1.00 95.88 101 LEU A C 1
ATOM 837 O O . LEU A 1 101 ? -2.574 3.973 12.011 1.00 95.88 101 LEU A O 1
ATOM 841 N N . SER A 1 102 ? -3.362 4.060 9.914 1.00 96.75 102 SER A N 1
ATOM 842 C CA . SER A 1 102 ? -4.399 3.086 10.161 1.00 96.75 102 SER A CA 1
ATOM 843 C C . SER A 1 102 ? -3.815 1.677 10.199 1.00 96.75 102 SER A C 1
ATOM 845 O O . SER A 1 102 ? -2.791 1.373 9.583 1.00 96.75 102 SER A O 1
ATOM 847 N N . ARG A 1 103 ? -4.549 0.764 10.836 1.00 95.62 103 ARG A N 1
ATOM 848 C CA . ARG A 1 103 ? -4.247 -0.675 10.787 1.00 95.62 103 ARG A CA 1
ATOM 849 C C . ARG A 1 103 ? -4.306 -1.280 9.376 1.00 95.62 103 ARG A C 1
ATOM 851 O O . ARG A 1 103 ? -3.985 -2.442 9.216 1.00 95.62 103 ARG A O 1
ATOM 858 N N . LEU A 1 104 ? -4.766 -0.551 8.358 1.00 97.44 104 LEU A N 1
ATOM 859 C CA . LEU A 1 104 ? -4.724 -1.030 6.974 1.00 97.44 104 LEU A CA 1
ATOM 860 C C . LEU A 1 104 ? -3.364 -0.746 6.316 1.00 97.44 104 LEU A C 1
ATOM 862 O O . LEU A 1 104 ? -2.997 -1.455 5.389 1.00 97.44 104 LEU A O 1
ATOM 866 N N . CYS A 1 105 ? -2.587 0.222 6.822 1.00 95.81 105 CYS A N 1
ATOM 867 C CA . CYS A 1 105 ? -1.307 0.624 6.231 1.00 95.81 105 CYS A CA 1
ATOM 868 C C . CYS A 1 105 ? -0.308 -0.538 6.131 1.00 95.81 105 CYS A C 1
ATOM 870 O O . CYS A 1 105 ? 0.269 -0.772 5.074 1.00 95.81 105 CYS A O 1
ATOM 872 N N . LEU A 1 106 ? -0.069 -1.260 7.229 1.00 93.75 106 LEU A N 1
ATOM 873 C CA . LEU A 1 106 ? 0.929 -2.332 7.234 1.00 93.75 106 LEU A CA 1
ATOM 874 C C . LEU A 1 106 ? 0.475 -3.562 6.418 1.00 93.75 106 LEU A C 1
ATOM 876 O O . LEU A 1 106 ? 1.275 -4.048 5.618 1.00 93.75 106 LEU A O 1
ATOM 880 N N . PRO A 1 107 ? -0.788 -4.034 6.522 1.00 95.88 107 PRO A N 1
ATOM 881 C CA . PRO A 1 107 ? -1.316 -5.059 5.624 1.00 95.88 107 PRO A CA 1
ATOM 882 C C . PRO A 1 107 ? -1.263 -4.689 4.144 1.00 95.88 107 PRO A C 1
ATOM 884 O O . PRO A 1 107 ? -0.991 -5.569 3.335 1.00 95.88 107 PRO A O 1
ATOM 887 N N . ASP A 1 108 ? -1.496 -3.423 3.787 1.00 95.69 108 ASP A N 1
ATOM 888 C CA . ASP A 1 108 ? -1.374 -2.939 2.409 1.00 95.69 108 ASP A CA 1
ATOM 889 C C . ASP A 1 108 ? 0.050 -3.170 1.867 1.00 95.69 108 ASP A C 1
ATOM 891 O O . ASP A 1 108 ? 0.255 -3.910 0.901 1.00 95.69 108 ASP A O 1
ATOM 895 N N . LYS A 1 109 ? 1.070 -2.662 2.573 1.00 91.62 109 LYS A N 1
ATOM 896 C CA . LYS A 1 109 ? 2.482 -2.837 2.177 1.00 91.62 109 LYS A CA 1
ATOM 897 C C . LYS A 1 109 ? 2.920 -4.297 2.183 1.00 91.62 109 LYS A C 1
ATOM 899 O O . LYS A 1 109 ? 3.587 -4.760 1.255 1.00 91.62 109 LYS A O 1
ATOM 904 N N . TYR A 1 110 ? 2.516 -5.049 3.202 1.00 92.50 110 TYR A N 1
ATOM 905 C CA . TYR A 1 110 ? 2.871 -6.457 3.289 1.00 92.50 110 TYR A CA 1
ATOM 906 C C . TYR A 1 110 ? 2.159 -7.303 2.226 1.00 92.50 110 TYR A C 1
ATOM 908 O O . TYR A 1 110 ? 2.759 -8.230 1.685 1.00 92.50 110 TYR A O 1
ATOM 916 N N . GLY A 1 111 ? 0.919 -6.965 1.867 1.00 93.94 111 GLY A N 1
ATOM 917 C CA . GLY A 1 111 ? 0.180 -7.612 0.786 1.00 93.94 111 GLY A CA 1
ATOM 918 C C . GLY A 1 111 ? 0.957 -7.548 -0.524 1.00 93.94 111 GLY A C 1
ATOM 919 O O . GLY A 1 111 ? 1.216 -8.582 -1.142 1.00 93.94 111 GLY A O 1
ATOM 920 N N . VAL A 1 112 ? 1.458 -6.363 -0.874 1.00 90.19 112 VAL A N 1
ATOM 921 C CA . VAL A 1 112 ? 2.349 -6.204 -2.025 1.00 90.19 112 VAL A CA 1
ATOM 922 C C . VAL A 1 112 ? 3.563 -7.133 -1.888 1.00 90.19 112 VAL A C 1
ATOM 924 O O . VAL A 1 112 ? 3.808 -7.942 -2.778 1.00 90.19 112 VAL A O 1
ATOM 927 N N . ALA A 1 113 ? 4.282 -7.117 -0.760 1.00 89.81 113 ALA A N 1
ATOM 928 C CA . ALA A 1 113 ? 5.477 -7.948 -0.560 1.00 89.81 113 ALA A CA 1
ATOM 929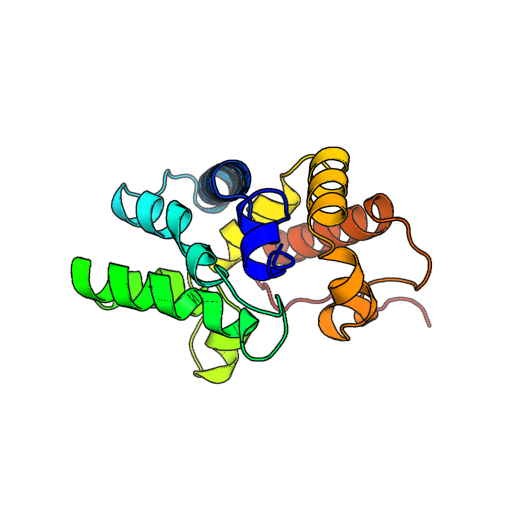 C C . ALA A 1 113 ? 5.227 -9.475 -0.605 1.00 89.81 113 ALA A C 1
ATOM 931 O O . ALA A 1 113 ? 6.117 -10.244 -0.998 1.00 89.81 113 ALA A O 1
ATOM 932 N N . LEU A 1 114 ? 4.023 -9.932 -0.252 1.00 93.31 114 LEU A N 1
ATOM 933 C CA . LEU A 1 114 ? 3.618 -11.338 -0.341 1.00 93.31 114 LEU A CA 1
ATOM 934 C C . LEU A 1 114 ? 3.426 -11.821 -1.784 1.00 93.31 114 LEU A C 1
ATOM 936 O O . LE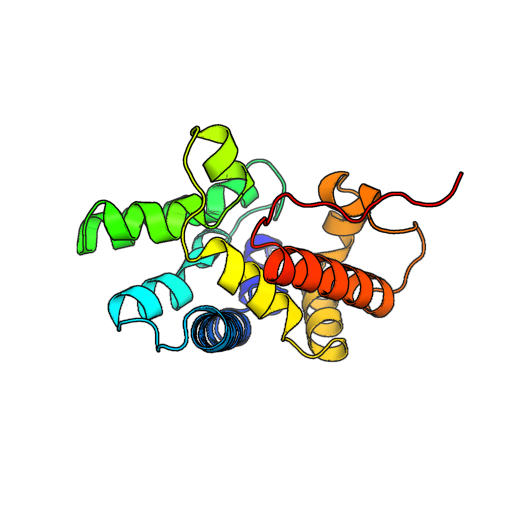U A 1 114 ? 3.553 -13.020 -2.042 1.00 93.31 114 LEU A O 1
ATOM 940 N N . MET A 1 115 ? 3.152 -10.923 -2.732 1.00 93.19 115 MET A N 1
ATOM 941 C CA . MET A 1 115 ? 2.942 -11.295 -4.129 1.00 93.19 115 MET A CA 1
ATOM 942 C C . MET A 1 115 ? 4.213 -11.920 -4.738 1.00 93.19 115 MET A C 1
ATOM 944 O O . MET A 1 115 ? 5.317 -11.411 -4.511 1.00 93.19 115 MET A O 1
ATOM 948 N N . PRO A 1 116 ? 4.126 -13.012 -5.526 1.00 93.75 116 PRO A N 1
ATOM 949 C CA . PRO A 1 116 ? 5.293 -13.582 -6.195 1.00 93.75 116 PRO A CA 1
ATOM 950 C C . PRO A 1 116 ? 6.049 -12.539 -7.026 1.00 93.75 116 PRO A C 1
ATOM 952 O O . PRO A 1 116 ? 5.446 -11.763 -7.764 1.00 93.75 116 PRO A O 1
ATOM 955 N N . THR A 1 117 ? 7.383 -12.529 -6.931 1.00 92.06 117 THR A N 1
ATOM 956 C CA . THR A 1 117 ? 8.207 -11.457 -7.517 1.00 92.06 117 THR A CA 1
ATOM 957 C C . THR A 1 117 ? 8.025 -11.312 -9.024 1.00 92.06 117 THR A C 1
ATOM 959 O O . THR A 1 117 ? 8.014 -10.202 -9.549 1.00 92.06 117 THR A O 1
ATOM 962 N N . TRP A 1 118 ? 7.871 -12.435 -9.727 1.00 93.00 118 TRP A N 1
ATOM 963 C CA . TRP A 1 118 ? 7.630 -12.440 -11.167 1.00 93.00 118 TRP A CA 1
ATOM 964 C C . TRP A 1 118 ? 6.254 -11.864 -11.526 1.00 93.00 118 TRP A C 1
ATOM 966 O O . TRP A 1 118 ? 6.148 -11.177 -12.537 1.00 93.00 118 TRP A O 1
ATOM 976 N N . LEU A 1 119 ? 5.234 -12.112 -10.696 1.00 94.06 119 LEU A N 1
ATOM 977 C CA . LEU A 1 119 ? 3.863 -11.665 -10.931 1.00 94.06 119 LEU A CA 1
ATOM 978 C C . LEU A 1 119 ? 3.764 -10.154 -10.743 1.00 94.06 119 LEU A C 1
ATOM 980 O O . LEU A 1 119 ? 3.279 -9.464 -11.631 1.00 94.06 119 LEU A O 1
ATOM 984 N N . TRP A 1 120 ? 4.309 -9.635 -9.640 1.00 93.25 120 TRP A N 1
ATOM 985 C CA . TRP A 1 120 ? 4.374 -8.191 -9.411 1.00 93.25 120 TRP A CA 1
ATOM 986 C C . TRP A 1 120 ? 5.123 -7.478 -10.543 1.00 93.25 120 TRP A C 1
ATOM 988 O O . TRP A 1 120 ? 4.626 -6.500 -11.092 1.00 93.25 120 TRP A O 1
ATOM 998 N N . ALA A 1 121 ? 6.284 -8.008 -10.950 1.00 91.75 121 ALA A N 1
ATOM 999 C CA . ALA A 1 121 ? 7.081 -7.405 -12.017 1.00 91.75 121 ALA A CA 1
ATOM 1000 C C . ALA A 1 121 ? 6.349 -7.409 -13.368 1.00 91.75 121 ALA A C 1
ATOM 1002 O O . ALA A 1 121 ? 6.482 -6.450 -14.121 1.00 91.75 121 ALA A O 1
ATOM 1003 N N . LEU A 1 122 ? 5.578 -8.461 -13.669 1.00 93.69 122 LEU A N 1
ATOM 1004 C CA . LEU A 1 122 ? 4.740 -8.525 -14.866 1.00 93.69 122 LEU A CA 1
ATOM 1005 C C . LEU A 1 122 ? 3.643 -7.453 -14.835 1.00 93.69 122 LEU A C 1
ATOM 1007 O O . LEU A 1 122 ? 3.494 -6.719 -15.807 1.00 93.69 122 LEU A O 1
ATOM 1011 N N . LEU A 1 123 ? 2.909 -7.337 -13.727 1.00 94.81 123 LEU A N 1
ATOM 1012 C CA . LEU A 1 123 ? 1.814 -6.373 -13.588 1.00 94.81 123 LEU A CA 1
ATOM 1013 C C . LEU A 1 123 ? 2.322 -4.927 -13.690 1.00 94.81 123 LEU A C 1
ATOM 1015 O O . LEU A 1 123 ? 1.849 -4.144 -14.506 1.00 94.81 123 LEU A O 1
ATOM 1019 N N . VAL A 1 124 ? 3.364 -4.586 -12.935 1.00 91.88 124 VAL A N 1
ATOM 1020 C CA . VAL A 1 124 ? 3.954 -3.236 -12.949 1.00 91.88 124 VAL A CA 1
ATOM 1021 C C . VAL A 1 124 ? 4.614 -2.887 -14.287 1.00 91.88 124 VAL A C 1
ATOM 1023 O O . VAL A 1 124 ? 4.698 -1.714 -14.670 1.00 91.88 124 VAL A O 1
ATOM 1026 N N . TRP A 1 125 ? 5.066 -3.893 -15.038 1.00 92.31 125 TRP A N 1
ATOM 1027 C CA . TRP A 1 125 ? 5.486 -3.693 -16.419 1.00 92.31 125 TRP A CA 1
ATOM 1028 C C . TRP A 1 125 ? 4.292 -3.375 -17.329 1.00 92.31 125 TRP A C 1
ATOM 1030 O O . TRP A 1 125 ? 4.325 -2.364 -18.027 1.00 92.31 125 TRP A O 1
ATOM 1040 N N . LEU A 1 126 ? 3.218 -4.172 -17.268 1.00 92.38 126 LEU A N 1
ATOM 1041 C CA . LEU A 1 126 ? 2.004 -3.969 -18.070 1.00 92.38 126 LEU A CA 1
ATOM 1042 C C . LEU A 1 126 ? 1.350 -2.605 -17.806 1.00 92.38 126 LEU A C 1
ATOM 1044 O O . LEU A 1 126 ? 0.857 -1.970 -18.739 1.00 92.38 126 LEU A O 1
ATOM 1048 N N . SER A 1 127 ? 1.353 -2.135 -16.556 1.00 92.81 127 SER A N 1
ATOM 1049 C CA . SER A 1 127 ? 0.746 -0.858 -16.165 1.00 92.81 127 SER A CA 1
ATOM 1050 C C . SER A 1 127 ? 1.592 0.376 -16.467 1.00 92.81 127 SER A C 1
ATOM 1052 O O . SER A 1 127 ? 1.052 1.482 -16.442 1.00 92.81 127 SER A O 1
ATOM 1054 N N . ALA A 1 128 ? 2.873 0.191 -16.800 1.00 91.38 128 ALA A N 1
ATOM 1055 C CA . ALA A 1 128 ? 3.886 1.242 -16.904 1.00 91.38 128 ALA A CA 1
ATOM 1056 C C . ALA A 1 128 ? 4.187 1.986 -15.582 1.00 91.38 128 ALA A C 1
ATOM 1058 O O . ALA A 1 128 ? 4.878 2.998 -15.589 1.00 91.38 128 ALA A O 1
ATOM 1059 N N . GLU A 1 129 ? 3.757 1.461 -14.427 1.00 89.50 129 GLU A N 1
ATOM 1060 C CA . GLU A 1 129 ? 4.068 2.039 -13.103 1.00 89.50 129 GLU A CA 1
ATOM 1061 C C . GLU A 1 129 ? 5.574 2.135 -12.834 1.00 89.50 129 GLU A C 1
ATOM 1063 O O . GLU A 1 129 ? 6.048 3.058 -12.175 1.00 89.50 129 GLU A O 1
ATOM 1068 N N . HIS A 1 130 ? 6.351 1.216 -13.407 1.00 86.19 130 HIS A N 1
ATOM 1069 C CA . HIS A 1 130 ? 7.803 1.244 -13.292 1.00 86.19 130 HIS A CA 1
ATOM 1070 C C . HIS A 1 130 ? 8.458 2.503 -13.869 1.00 86.19 130 HIS A C 1
ATOM 1072 O O . HIS A 1 130 ? 9.555 2.854 -13.432 1.00 86.19 130 HIS A O 1
ATOM 1078 N N . GLU A 1 131 ? 7.842 3.151 -14.857 1.00 86.69 131 GLU A N 1
ATOM 1079 C CA . GLU A 1 131 ? 8.363 4.397 -15.416 1.00 86.69 131 GLU A CA 1
ATOM 1080 C C . GLU A 1 131 ? 8.267 5.515 -14.376 1.00 86.69 131 GLU A C 1
ATOM 1082 O O . GLU A 1 131 ? 9.231 6.249 -14.184 1.00 86.69 131 GLU A O 1
ATOM 1087 N N . GLU A 1 132 ? 7.165 5.587 -13.628 1.00 86.00 132 GLU A N 1
ATOM 1088 C CA . GLU A 1 132 ? 6.985 6.561 -12.548 1.00 86.00 132 GLU A CA 1
ATOM 1089 C C . GLU A 1 132 ? 7.910 6.258 -11.360 1.00 86.00 132 GLU A C 1
ATOM 1091 O O . GLU A 1 132 ? 8.603 7.145 -10.858 1.00 86.00 132 GLU A O 1
ATOM 1096 N N . TYR A 1 133 ? 8.017 4.987 -10.958 1.00 81.44 133 TYR A N 1
ATOM 1097 C CA . TYR A 1 133 ? 8.845 4.592 -9.814 1.00 81.44 133 TYR A CA 1
ATOM 1098 C C . TYR A 1 133 ? 10.335 4.889 -10.004 1.00 81.44 133 TYR A C 1
ATOM 1100 O O . TYR A 1 133 ? 11.022 5.207 -9.035 1.00 81.44 133 TYR A O 1
ATOM 1108 N N . ARG A 1 134 ? 10.858 4.799 -11.233 1.00 76.44 134 ARG A N 1
ATOM 1109 C CA . ARG A 1 134 ? 12.279 5.068 -11.522 1.00 76.44 134 ARG A CA 1
ATOM 1110 C C . ARG A 1 134 ? 12.656 6.545 -11.417 1.00 76.44 134 ARG A C 1
ATOM 1112 O O . ARG A 1 134 ? 13.832 6.835 -11.225 1.00 76.44 134 ARG A O 1
ATOM 1119 N N . HIS A 1 135 ? 11.688 7.450 -11.528 1.00 74.56 135 HIS A N 1
ATOM 1120 C CA . HIS A 1 135 ? 11.919 8.897 -11.518 1.00 74.56 135 HIS A CA 1
ATOM 1121 C C . HIS A 1 135 ? 11.456 9.571 -10.222 1.00 74.56 135 HIS A C 1
ATOM 1123 O O . HIS A 1 135 ? 11.585 10.784 -10.087 1.00 74.56 135 HIS A O 1
ATOM 1129 N N . ASN A 1 136 ? 10.925 8.807 -9.264 1.00 72.88 136 ASN A N 1
ATOM 1130 C CA . ASN A 1 136 ? 10.391 9.354 -8.026 1.00 72.88 136 ASN A CA 1
ATOM 1131 C C . ASN A 1 136 ? 11.370 9.149 -6.858 1.00 72.88 136 ASN A C 1
ATOM 1133 O O . ASN A 1 136 ? 11.730 8.022 -6.506 1.00 72.88 136 ASN A O 1
ATOM 1137 N N . GLU A 1 137 ? 11.770 10.256 -6.228 1.00 68.12 137 GLU A N 1
ATOM 1138 C CA . GLU A 1 137 ? 12.729 10.301 -5.115 1.00 68.12 137 GLU A CA 1
ATOM 1139 C C . GLU A 1 137 ? 12.346 9.387 -3.942 1.00 68.12 137 GLU A C 1
ATOM 1141 O O . GLU A 1 137 ? 13.227 8.829 -3.283 1.00 68.12 137 GLU A O 1
ATOM 1146 N N . LYS A 1 138 ? 11.039 9.144 -3.738 1.00 68.69 138 LYS A N 1
ATOM 1147 C CA . LYS A 1 138 ? 10.511 8.190 -2.744 1.00 68.69 138 LYS A CA 1
ATOM 1148 C C . LYS A 1 138 ? 11.118 6.791 -2.894 1.00 68.69 138 LYS A C 1
ATOM 1150 O O . LYS A 1 138 ? 11.279 6.090 -1.894 1.00 68.69 138 LYS A O 1
ATOM 1155 N N . TYR A 1 139 ? 11.443 6.391 -4.124 1.00 65.62 139 TYR A N 1
ATOM 1156 C CA . TYR A 1 139 ? 11.986 5.074 -4.459 1.00 65.62 139 TYR A CA 1
ATOM 1157 C C . TYR A 1 139 ? 13.479 5.116 -4.799 1.00 65.62 139 TYR A C 1
ATOM 1159 O O . TYR A 1 139 ? 14.183 4.147 -4.522 1.00 65.62 139 TYR A O 1
ATOM 1167 N N . ILE A 1 140 ? 13.986 6.234 -5.334 1.00 55.81 140 ILE A N 1
ATOM 1168 C CA . ILE A 1 140 ? 15.409 6.405 -5.689 1.00 55.81 140 ILE A CA 1
ATOM 1169 C C . ILE A 1 140 ? 16.325 6.237 -4.465 1.00 55.81 140 ILE A C 1
ATOM 1171 O O . ILE A 1 140 ? 17.425 5.706 -4.587 1.00 55.81 140 ILE A O 1
ATOM 1175 N N . LEU A 1 141 ? 15.863 6.605 -3.264 1.00 53.22 141 LEU A N 1
ATOM 1176 C CA . LEU A 1 141 ? 16.649 6.482 -2.028 1.00 53.22 141 LEU A CA 1
ATOM 1177 C C . LEU A 1 141 ? 17.012 5.039 -1.634 1.00 53.22 141 LEU A C 1
ATOM 1179 O O . LEU A 1 141 ? 17.899 4.854 -0.801 1.00 53.22 141 LEU A O 1
ATOM 1183 N N . TRP A 1 142 ? 16.352 4.034 -2.216 1.00 60.00 142 TRP A N 1
ATOM 1184 C CA . TRP A 1 142 ? 16.465 2.628 -1.805 1.00 60.00 142 TRP A CA 1
ATOM 1185 C C . TRP A 1 142 ? 17.038 1.720 -2.895 1.00 60.00 142 TRP A C 1
ATOM 1187 O O . TRP A 1 142 ? 17.171 0.513 -2.686 1.00 60.00 142 TRP A O 1
ATOM 1197 N N . LEU A 1 143 ? 17.302 2.270 -4.083 1.00 60.25 143 LEU A N 1
ATOM 1198 C CA . LEU A 1 143 ? 17.431 1.503 -5.318 1.00 60.25 143 LEU A CA 1
ATOM 1199 C C . LEU A 1 143 ? 18.482 2.121 -6.236 1.00 60.25 143 LEU A C 1
ATOM 1201 O O . LEU A 1 143 ? 18.522 3.334 -6.430 1.00 60.25 143 LEU A O 1
ATOM 1205 N N . LYS A 1 144 ? 19.324 1.279 -6.840 1.00 60.66 144 LYS A N 1
ATOM 1206 C CA . LYS A 1 144 ? 20.352 1.746 -7.771 1.00 60.66 144 LYS A CA 1
ATOM 1207 C C . LYS A 1 144 ? 19.733 1.935 -9.165 1.00 60.66 144 LYS A C 1
ATOM 1209 O O . LYS A 1 144 ? 19.045 1.031 -9.656 1.00 60.66 144 LYS A O 1
ATOM 1214 N N . PRO A 1 145 ? 19.969 3.075 -9.840 1.00 58.22 145 PRO A N 1
ATOM 1215 C CA . PRO A 1 145 ? 19.633 3.223 -11.252 1.00 58.22 145 PRO A CA 1
ATOM 1216 C C . PRO A 1 145 ? 20.202 2.050 -12.068 1.00 58.22 145 PRO A C 1
ATOM 1218 O O . PRO A 1 145 ? 21.363 1.688 -11.903 1.00 58.22 145 PRO A O 1
ATOM 1221 N N . GLY A 1 146 ? 19.380 1.439 -12.927 1.00 64.88 146 GLY A N 1
ATOM 1222 C CA . GLY A 1 146 ? 19.765 0.275 -13.744 1.00 64.88 146 GLY A CA 1
ATOM 1223 C C . GLY A 1 146 ? 19.273 -1.087 -13.236 1.00 64.88 146 GLY A C 1
ATOM 1224 O O . GLY A 1 146 ? 19.320 -2.060 -13.988 1.00 64.88 146 GLY A O 1
ATOM 1225 N N . ASP A 1 147 ? 18.715 -1.175 -12.024 1.00 75.25 147 ASP A N 1
ATOM 1226 C CA . ASP A 1 147 ? 18.179 -2.440 -11.514 1.00 75.25 147 ASP A CA 1
ATOM 1227 C C . ASP A 1 147 ? 16.985 -2.962 -12.342 1.00 75.25 147 ASP A C 1
ATOM 1229 O O . ASP A 1 147 ? 16.083 -2.222 -12.773 1.00 75.25 147 ASP A O 1
ATOM 1233 N N . SER A 1 148 ? 16.951 -4.286 -12.530 1.00 85.12 148 SER A N 1
ATOM 1234 C CA . SER A 1 148 ? 15.781 -4.986 -13.080 1.00 85.12 148 SER A CA 1
ATOM 1235 C C . SER A 1 148 ? 14.572 -4.844 -12.145 1.00 85.12 148 SER A C 1
ATOM 1237 O O . SER A 1 148 ? 14.737 -4.800 -10.927 1.00 85.12 148 SER A O 1
ATOM 1239 N N . LEU A 1 149 ? 13.340 -4.883 -12.673 1.00 84.12 149 LEU A N 1
ATOM 1240 C CA . LEU A 1 149 ? 12.118 -4.823 -11.843 1.00 84.12 149 LEU A CA 1
ATOM 1241 C C . LEU A 1 149 ? 12.072 -5.917 -10.766 1.00 84.12 149 LEU A C 1
ATOM 1243 O O . LEU A 1 149 ? 11.553 -5.716 -9.674 1.00 84.12 149 LEU A O 1
ATOM 1247 N N . ARG A 1 150 ? 12.663 -7.082 -11.048 1.00 86.31 150 ARG A N 1
ATOM 1248 C CA . ARG A 1 150 ? 12.756 -8.186 -10.085 1.00 86.31 150 ARG A CA 1
ATOM 1249 C C . ARG A 1 150 ? 13.764 -7.920 -8.971 1.00 86.31 150 ARG A C 1
ATOM 1251 O O . ARG A 1 150 ? 13.587 -8.447 -7.876 1.00 86.31 150 ARG A O 1
ATOM 1258 N N . ALA A 1 151 ? 14.863 -7.226 -9.263 1.00 84.69 151 ALA A N 1
ATOM 1259 C CA . ALA A 1 151 ? 15.826 -6.802 -8.246 1.00 84.69 151 ALA A CA 1
ATOM 1260 C C . ALA A 1 151 ? 15.201 -5.704 -7.381 1.00 84.69 151 ALA A C 1
ATOM 1262 O O . ALA A 1 151 ? 15.135 -5.865 -6.167 1.00 84.69 151 ALA A O 1
ATOM 1263 N N . TRP A 1 152 ? 14.592 -4.708 -8.032 1.00 82.12 152 TRP A N 1
ATOM 1264 C CA . TRP A 1 152 ? 13.835 -3.634 -7.392 1.00 82.12 152 TRP A CA 1
ATOM 1265 C C . TRP A 1 152 ? 12.821 -4.174 -6.385 1.00 82.12 152 TRP A C 1
ATOM 1267 O O . TRP A 1 152 ? 12.809 -3.803 -5.213 1.00 82.12 152 TRP A O 1
ATOM 1277 N N . PHE A 1 153 ? 12.020 -5.146 -6.817 1.00 86.69 153 PHE A N 1
ATOM 1278 C CA . PHE A 1 153 ? 10.969 -5.679 -5.971 1.00 86.69 153 PHE A CA 1
ATOM 1279 C C . PHE A 1 153 ? 11.482 -6.566 -4.833 1.00 86.69 153 PHE A C 1
ATOM 1281 O O . PHE A 1 153 ? 10.861 -6.635 -3.776 1.00 86.69 153 PHE A O 1
ATOM 1288 N N . ARG A 1 154 ? 12.638 -7.220 -4.996 1.00 87.00 154 ARG A N 1
ATOM 1289 C CA . ARG A 1 154 ? 13.283 -7.940 -3.887 1.00 87.00 154 ARG A CA 1
ATOM 1290 C C . ARG A 1 154 ? 13.722 -6.978 -2.782 1.00 87.00 154 ARG A C 1
ATOM 1292 O O . ARG A 1 154 ? 13.450 -7.270 -1.621 1.00 87.00 154 ARG A O 1
ATOM 1299 N N . SER A 1 155 ? 14.295 -5.829 -3.134 1.00 84.19 155 SER A N 1
ATOM 1300 C CA . SER A 1 155 ? 14.641 -4.782 -2.163 1.00 84.19 155 SER A CA 1
ATOM 1301 C C . SER A 1 155 ? 13.394 -4.218 -1.478 1.00 84.19 155 SER A C 1
ATOM 1303 O O . SER A 1 155 ? 13.359 -4.083 -0.257 1.00 84.19 155 SER A O 1
ATOM 1305 N N . TYR A 1 156 ? 12.317 -3.984 -2.236 1.00 83.19 156 TYR A N 1
ATOM 1306 C CA . TYR A 1 156 ? 11.036 -3.556 -1.664 1.00 83.19 156 TYR A CA 1
ATOM 1307 C C . TYR A 1 156 ? 10.472 -4.566 -0.650 1.00 83.19 156 TYR A C 1
ATOM 1309 O O . TYR A 1 156 ? 9.973 -4.177 0.404 1.00 83.19 156 TYR A O 1
ATOM 1317 N N . LYS A 1 157 ? 10.583 -5.873 -0.922 1.00 87.56 157 LYS A N 1
ATOM 1318 C CA . LYS A 1 157 ? 10.172 -6.918 0.029 1.00 87.56 157 LYS A CA 1
ATOM 1319 C C . LYS A 1 157 ? 10.984 -6.891 1.320 1.00 87.56 157 LYS A C 1
ATOM 1321 O O . LYS A 1 157 ? 10.398 -7.048 2.384 1.00 87.56 157 LYS A O 1
ATOM 1326 N N . GLN A 1 158 ? 12.297 -6.684 1.233 1.00 86.94 158 GLN A N 1
ATOM 1327 C CA . GLN A 1 158 ? 13.161 -6.553 2.412 1.00 86.94 158 GLN A CA 1
ATOM 1328 C C . GLN A 1 158 ? 12.763 -5.338 3.256 1.00 86.94 158 GLN A C 1
ATOM 1330 O O . GLN A 1 158 ? 12.660 -5.440 4.473 1.00 86.94 158 GLN A O 1
ATOM 1335 N N . LEU A 1 159 ? 12.452 -4.215 2.605 1.00 85.25 159 LEU A N 1
ATOM 1336 C CA . LEU A 1 159 ? 11.952 -3.017 3.274 1.00 85.25 159 LEU A CA 1
ATOM 1337 C C . LEU A 1 159 ? 10.600 -3.259 3.963 1.00 85.25 159 LEU A C 1
ATOM 1339 O O . LEU A 1 159 ? 10.412 -2.876 5.112 1.00 85.25 159 LEU A O 1
ATOM 1343 N N . CYS A 1 160 ? 9.671 -3.941 3.291 1.00 86.31 160 CYS A N 1
ATOM 1344 C CA . CYS A 1 160 ? 8.403 -4.319 3.910 1.00 86.31 160 CYS A CA 1
ATOM 1345 C C . CYS A 1 160 ? 8.609 -5.256 5.103 1.00 86.31 160 CYS A C 1
ATOM 1347 O O . CYS A 1 160 ? 7.919 -5.104 6.105 1.00 86.31 160 CYS A O 1
ATOM 1349 N N . GLN A 1 161 ? 9.561 -6.190 5.020 1.00 85.31 161 GLN A N 1
ATOM 1350 C CA . GLN A 1 161 ? 9.907 -7.062 6.141 1.00 85.31 161 GLN A CA 1
ATOM 1351 C C . GLN A 1 161 ? 10.438 -6.253 7.329 1.00 85.31 161 GLN A C 1
ATOM 1353 O O . GLN A 1 161 ? 9.962 -6.445 8.440 1.00 85.31 161 GLN A O 1
ATOM 1358 N N . LEU A 1 162 ? 11.308 -5.267 7.091 1.00 87.44 162 LEU A N 1
ATOM 1359 C CA . LEU A 1 162 ? 11.786 -4.359 8.137 1.00 87.44 162 LEU A CA 1
ATOM 1360 C C . LEU A 1 162 ? 10.635 -3.611 8.832 1.00 87.44 162 LEU A C 1
ATOM 1362 O O . LEU A 1 162 ? 10.624 -3.490 10.056 1.00 87.44 162 LEU A O 1
ATOM 1366 N N . TRP A 1 163 ? 9.647 -3.127 8.076 1.00 88.94 163 TRP A N 1
ATOM 1367 C CA . TRP A 1 163 ? 8.469 -2.465 8.655 1.00 88.94 163 TRP A CA 1
ATOM 1368 C C . TRP A 1 163 ? 7.619 -3.404 9.502 1.00 88.94 163 TRP A C 1
ATOM 1370 O O . TRP A 1 163 ? 7.030 -2.978 10.490 1.00 88.94 163 TRP A O 1
ATOM 1380 N N . ILE A 1 164 ? 7.548 -4.677 9.123 1.00 85.62 164 ILE A N 1
ATOM 1381 C CA . ILE A 1 164 ? 6.833 -5.700 9.888 1.00 85.62 164 ILE A CA 1
ATOM 1382 C C . ILE A 1 164 ? 7.585 -6.003 11.181 1.00 85.62 164 ILE A C 1
ATOM 1384 O O . ILE A 1 164 ? 6.975 -5.998 12.245 1.00 85.62 164 ILE A O 1
ATOM 1388 N N . ASP A 1 165 ? 8.898 -6.206 11.090 1.00 86.56 165 ASP A N 1
ATOM 1389 C CA . ASP A 1 165 ? 9.744 -6.583 12.224 1.00 86.56 165 ASP A CA 1
ATOM 1390 C C . ASP A 1 165 ? 9.822 -5.467 13.273 1.00 86.56 165 ASP A C 1
ATOM 1392 O O . ASP A 1 165 ? 9.856 -5.731 14.473 1.00 86.56 165 ASP A O 1
ATOM 1396 N N . THR A 1 166 ? 9.816 -4.208 12.829 1.00 86.62 166 THR A N 1
ATOM 1397 C CA . THR A 1 166 ? 9.874 -3.034 13.717 1.00 86.62 166 THR A CA 1
ATOM 1398 C C . THR A 1 166 ? 8.504 -2.487 14.107 1.00 86.62 166 THR A C 1
ATOM 1400 O O . THR A 1 166 ? 8.407 -1.692 15.040 1.00 86.62 166 THR A O 1
ATOM 1403 N N . GLY A 1 167 ? 7.443 -2.862 13.387 1.00 81.38 167 GLY A N 1
ATOM 1404 C CA . GLY A 1 167 ? 6.125 -2.235 13.497 1.00 81.38 167 GLY A CA 1
ATOM 1405 C C . GLY A 1 167 ? 6.093 -0.767 13.050 1.00 81.38 167 GLY A C 1
ATOM 1406 O O . GLY A 1 167 ? 5.059 -0.114 13.198 1.00 81.38 167 GLY A O 1
ATOM 1407 N N . ASP A 1 168 ? 7.195 -0.246 12.501 1.00 83.00 168 ASP A N 1
ATOM 1408 C CA . ASP A 1 168 ? 7.337 1.139 12.073 1.00 83.00 168 ASP A CA 1
ATOM 1409 C C . ASP A 1 168 ? 7.432 1.221 10.538 1.00 83.00 168 ASP A C 1
ATOM 1411 O O . ASP A 1 168 ? 8.496 0.993 9.955 1.00 83.00 168 ASP A O 1
ATOM 1415 N N . PRO A 1 169 ? 6.339 1.588 9.845 1.00 80.44 169 PRO A N 1
ATOM 1416 C CA . PRO A 1 169 ? 6.318 1.746 8.392 1.00 80.44 169 PRO A CA 1
ATOM 1417 C C . PRO A 1 169 ? 7.044 3.010 7.901 1.00 80.44 169 PRO A C 1
ATOM 1419 O O . PRO A 1 169 ? 7.007 3.312 6.702 1.00 80.44 169 PRO A O 1
ATOM 1422 N N . TRP A 1 170 ? 7.678 3.763 8.802 1.00 82.50 170 TRP A N 1
ATOM 1423 C CA . TRP A 1 170 ? 8.618 4.837 8.493 1.00 82.50 170 TRP A CA 1
ATOM 1424 C C . TRP A 1 170 ? 10.074 4.403 8.621 1.00 82.50 170 TRP A C 1
ATOM 1426 O O . TRP A 1 170 ? 10.948 5.124 8.137 1.00 82.50 170 TRP A O 1
ATOM 1436 N N . ARG A 1 171 ? 10.345 3.235 9.223 1.00 82.50 171 ARG A N 1
ATOM 1437 C CA . ARG A 1 171 ? 11.708 2.758 9.431 1.00 82.50 171 ARG A CA 1
ATOM 1438 C C . ARG A 1 171 ? 12.417 2.593 8.097 1.00 82.50 171 ARG A C 1
ATOM 1440 O O . ARG A 1 171 ? 11.894 2.023 7.137 1.00 82.50 171 ARG A O 1
ATOM 1447 N N . THR A 1 172 ? 13.648 3.067 8.068 1.00 76.12 172 THR A N 1
ATOM 1448 C CA . THR A 1 172 ? 14.564 2.880 6.954 1.00 76.12 172 THR A CA 1
ATOM 1449 C C . THR A 1 172 ? 15.648 1.880 7.352 1.00 76.12 172 THR A C 1
ATOM 1451 O O . THR A 1 172 ? 16.025 1.866 8.527 1.00 76.12 172 THR A O 1
ATOM 1454 N N . PRO A 1 173 ? 16.157 1.051 6.421 1.00 70.50 173 PRO A N 1
ATOM 1455 C CA . PRO A 1 173 ? 17.349 0.252 6.667 1.00 70.50 173 PRO A CA 1
ATOM 1456 C C . PRO A 1 173 ? 18.495 1.169 7.089 1.00 70.50 173 PRO A C 1
ATOM 1458 O O . PRO A 1 173 ? 18.632 2.270 6.542 1.00 70.50 173 PRO A O 1
ATOM 1461 N N . ASP A 1 174 ? 19.297 0.724 8.050 1.00 67.50 174 AS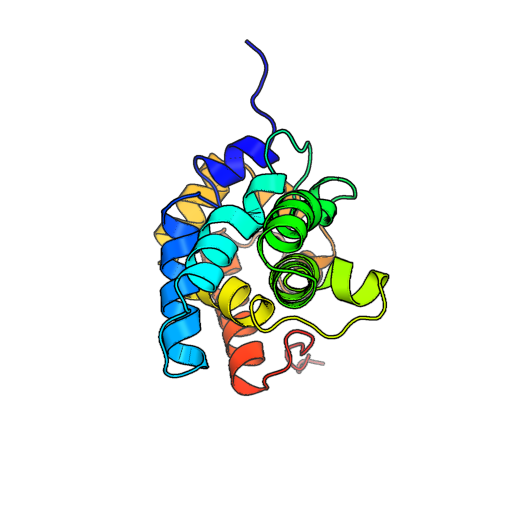P A N 1
ATOM 1462 C CA . ASP A 1 174 ? 20.488 1.459 8.454 1.00 67.50 174 ASP A CA 1
ATOM 1463 C C . ASP A 1 174 ? 21.428 1.544 7.237 1.00 67.50 174 ASP A C 1
ATOM 1465 O O . ASP A 1 174 ? 21.674 0.555 6.536 1.00 67.50 174 ASP A O 1
ATOM 1469 N N . ARG A 1 175 ? 21.876 2.761 6.904 1.00 54.75 175 ARG A N 1
ATOM 1470 C CA . ARG A 1 175 ? 22.839 2.985 5.819 1.00 54.75 175 ARG A CA 1
ATOM 1471 C C . ARG A 1 175 ? 24.232 2.638 6.330 1.00 54.75 175 ARG A C 1
ATOM 1473 O O . ARG A 1 175 ? 25.037 3.535 6.559 1.00 54.75 175 ARG A O 1
ATOM 1480 N N . ASP A 1 176 ? 24.515 1.356 6.490 1.00 46.66 176 ASP A N 1
ATOM 1481 C CA . ASP A 1 176 ? 25.845 0.929 6.905 1.00 46.66 176 ASP A CA 1
ATOM 1482 C C . ASP A 1 176 ? 26.701 0.635 5.674 1.00 46.66 176 ASP A C 1
ATOM 1484 O O . ASP A 1 176 ? 26.516 -0.348 4.952 1.00 46.66 176 ASP A O 1
ATOM 1488 N N . GLY A 1 177 ? 27.615 1.575 5.432 1.00 38.41 177 GLY A N 1
ATOM 1489 C CA . GLY A 1 177 ? 28.609 1.569 4.371 1.00 38.41 177 GLY A CA 1
ATOM 1490 C C . GLY A 1 177 ? 29.117 2.979 4.084 1.00 38.41 177 GLY A C 1
ATOM 1491 O O . GLY A 1 177 ? 28.764 3.560 3.060 1.00 38.41 177 GLY A O 1
ATOM 1492 N N . SER A 1 178 ? 29.906 3.519 5.016 1.00 31.81 178 SER A N 1
ATOM 1493 C CA . SER A 1 178 ? 31.027 4.420 4.711 1.00 31.81 178 SER A CA 1
ATOM 1494 C C . SER A 1 178 ? 31.796 3.989 3.464 1.00 31.81 178 SER A C 1
ATOM 1496 O O . SER A 1 178 ? 32.009 2.758 3.341 1.00 31.81 178 SER A O 1
#

pLDDT: mean 89.13, std 12.68, range [31.81, 98.62]

Foldseek 3Di:
DDDAALLQLCCPQALNPLPQLLVLLQVLLCVQVVDGDDPLVSQLSNQLQVLSHRPNACPDPSNLCRRVVSLVVSCVVPNDLSSQQRQQLRVVSCVVVVHDHHPSVLSSLRSSLPDDLVRNLRRCVSSVVVVVLLPDPVQPVQDDPPDRSSRSSVSSSVLSVVCSVVVNNPDDPPPPDD

Sequence (178 aa):
MGVMRIGTKTLVFGGHQVLLHPLFVGMAWRRLYHCLPSWREMVCIAIHDWGYWGKPDIDGEQGEQHPMWAAKKVGRWWGARYYNLVAYHSRFLARKDDKPLSRLCLPDKYGVALMPTWLWALLVWLSAEHEEYRHNEKYILWLKPGDSLRAWFRSYKQLCQLWIDTGDPWRTPDRDGS

Radius of gyration: 15.79 Å; chains: 1; bounding box: 53×29×43 Å